Protein AF-A0A5C5RAD7-F1 (afdb_monomer_lite)

Secondary structure (DSSP, 8-state):
-----PPPP------TTHHHHHHHHHHHHHHHHHHHHHHHHHHHHHH-TTTTSHHHHHHHHHHHHHHHHHHHHHHHHHHTT----GGGS--

pLDDT: mean 83.8, std 13.85, range [50.88, 97.94]

Foldseek 3Di:
DDDPDDDDDPPPPPCPPVVVVVVVVVVVVVVVVVVVVVVVLVVCVVVPVCCPDPVNVVVVVVVCVVVVVLVVVVVVCVVVVNPDDCVVVPD

Structure (mmCIF, N/CA/C/O backbone):
data_AF-A0A5C5RAD7-F1
#
_entry.id   AF-A0A5C5RAD7-F1
#
loop_
_atom_site.group_PDB
_atom_site.id
_atom_site.type_symbol
_atom_site.label_atom_id
_atom_site.label_alt_id
_atom_site.label_comp_id
_atom_site.label_asym_id
_atom_site.label_entity_id
_atom_site.label_seq_id
_atom_site.pdbx_PDB_ins_code
_atom_site.Cartn_x
_atom_site.Cartn_y
_atom_site.Cartn_z
_atom_site.occupancy
_atom_site.B_iso_or_equiv
_atom_site.auth_seq_id
_atom_site.auth_comp_id
_atom_site.auth_asym_id
_atom_site.auth_atom_id
_atom_site.pdbx_PDB_model_num
ATOM 1 N N . MET A 1 1 ? 34.407 -25.272 -51.581 1.00 50.88 1 MET A N 1
ATOM 2 C CA . MET A 1 1 ? 33.548 -25.808 -50.505 1.00 50.88 1 MET A CA 1
ATOM 3 C C . MET A 1 1 ? 32.539 -24.724 -50.155 1.00 50.88 1 MET A C 1
ATOM 5 O O . MET A 1 1 ? 32.810 -23.882 -49.315 1.00 50.88 1 MET A O 1
ATOM 9 N N . THR A 1 2 ? 31.448 -24.648 -50.911 1.00 51.44 2 THR A N 1
ATOM 10 C CA . THR A 1 2 ? 30.402 -23.627 -50.771 1.00 51.44 2 THR A CA 1
ATOM 11 C C . THR A 1 2 ? 29.279 -24.209 -49.926 1.00 51.44 2 THR A C 1
ATOM 13 O O . THR A 1 2 ? 28.552 -25.088 -50.379 1.00 51.44 2 THR A O 1
ATOM 16 N N . ALA A 1 3 ? 29.163 -23.757 -48.679 1.00 56.06 3 ALA A N 1
ATOM 17 C CA . ALA A 1 3 ? 27.993 -24.046 -47.864 1.00 56.06 3 ALA A CA 1
ATOM 18 C C . ALA A 1 3 ? 26.812 -23.244 -48.427 1.00 56.06 3 ALA A C 1
ATOM 20 O O . ALA A 1 3 ? 26.748 -22.025 -48.284 1.00 56.06 3 ALA A O 1
ATOM 21 N N . THR A 1 4 ? 25.907 -23.929 -49.121 1.00 68.19 4 THR A N 1
ATOM 22 C CA . THR A 1 4 ? 24.605 -23.392 -49.519 1.00 68.19 4 THR A CA 1
ATOM 23 C C . THR A 1 4 ? 23.806 -23.079 -48.257 1.00 68.19 4 THR A C 1
ATOM 25 O O . THR A 1 4 ? 23.394 -23.987 -47.539 1.00 68.19 4 THR A O 1
ATOM 28 N N . PHE A 1 5 ? 23.603 -21.794 -47.974 1.00 67.56 5 PHE A N 1
ATOM 29 C CA . PHE A 1 5 ? 22.715 -21.342 -46.909 1.00 67.56 5 PHE A CA 1
ATOM 30 C C . PHE A 1 5 ? 21.274 -21.480 -47.414 1.00 67.56 5 PHE A C 1
ATOM 32 O O . PHE A 1 5 ? 20.845 -20.736 -48.296 1.00 67.56 5 PHE A O 1
ATOM 39 N N . ALA A 1 6 ? 20.542 -22.476 -46.915 1.00 71.38 6 ALA A N 1
ATOM 40 C CA . ALA A 1 6 ? 19.103 -22.544 -47.133 1.00 71.38 6 ALA A CA 1
ATOM 41 C C . ALA A 1 6 ? 18.433 -21.394 -46.354 1.00 71.38 6 ALA A C 1
ATOM 43 O O . ALA A 1 6 ? 18.828 -21.136 -45.214 1.00 71.38 6 ALA A O 1
ATOM 44 N N . PRO A 1 7 ? 17.453 -20.679 -46.935 1.00 74.00 7 PRO A N 1
ATOM 45 C CA . PRO A 1 7 ? 16.769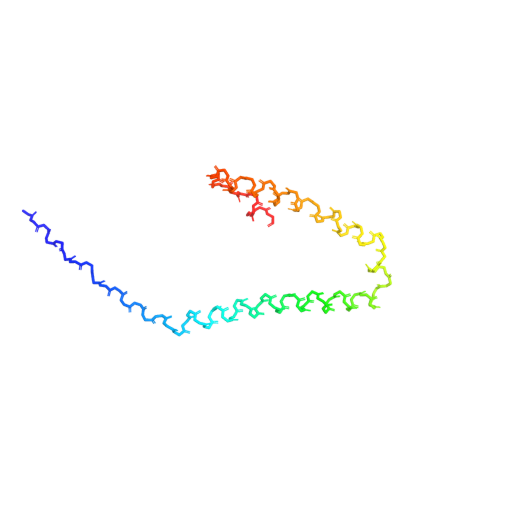 -19.609 -46.224 1.00 74.00 7 PRO A CA 1
ATOM 46 C C . PRO A 1 7 ? 16.007 -20.178 -45.016 1.00 74.00 7 PRO A C 1
ATOM 48 O O . PRO A 1 7 ? 15.435 -21.268 -45.123 1.00 74.00 7 PRO A O 1
ATOM 51 N N . PRO A 1 8 ? 15.968 -19.461 -43.878 1.00 73.19 8 PRO A N 1
ATOM 52 C CA . PRO A 1 8 ? 15.135 -19.853 -42.751 1.00 73.19 8 PRO A CA 1
ATOM 53 C C . PRO A 1 8 ? 13.675 -19.915 -43.213 1.00 73.19 8 PRO A C 1
ATOM 55 O O . PRO A 1 8 ? 13.146 -18.963 -43.790 1.00 73.19 8 PRO A O 1
ATOM 58 N N . THR A 1 9 ? 13.032 -21.064 -43.008 1.00 72.44 9 THR A N 1
ATOM 59 C CA . THR A 1 9 ? 11.597 -21.204 -43.249 1.00 72.44 9 THR A CA 1
ATOM 60 C C . THR A 1 9 ? 10.858 -20.308 -42.261 1.00 72.44 9 THR A C 1
ATOM 62 O O . THR A 1 9 ? 11.146 -20.421 -41.070 1.00 72.44 9 THR A O 1
ATOM 65 N N . PRO A 1 10 ? 9.909 -19.466 -42.707 1.00 70.44 10 PRO A N 1
ATOM 66 C CA . PRO A 1 10 ? 9.081 -18.688 -41.800 1.00 70.44 10 PRO A CA 1
ATOM 67 C C . PRO A 1 10 ? 8.331 -19.645 -40.877 1.00 70.44 10 PRO A C 1
ATOM 69 O O . PRO A 1 10 ? 7.465 -20.406 -41.322 1.00 70.44 10 PRO A O 1
ATOM 72 N N . ASP A 1 11 ? 8.680 -19.621 -39.602 1.00 66.06 11 ASP A N 1
ATOM 73 C CA . ASP A 1 11 ? 7.898 -20.171 -38.517 1.00 66.06 11 ASP A CA 1
ATOM 74 C C . ASP A 1 11 ? 6.586 -19.391 -38.450 1.00 66.06 11 ASP A C 1
ATOM 76 O O . ASP A 1 11 ? 6.463 -18.331 -37.851 1.00 66.06 11 ASP A O 1
ATOM 80 N N . ARG A 1 12 ? 5.575 -19.906 -39.154 1.00 70.12 12 ARG A N 1
ATOM 81 C CA . ARG A 1 12 ? 4.192 -19.454 -39.010 1.00 70.12 12 ARG A CA 1
ATOM 82 C C . ARG A 1 12 ? 3.633 -20.002 -37.704 1.00 70.12 12 ARG A C 1
ATOM 84 O O . ARG A 1 12 ? 2.846 -20.952 -37.711 1.00 70.12 12 ARG A O 1
ATOM 91 N N . ASP A 1 13 ? 4.030 -19.415 -36.583 1.00 62.12 13 ASP A N 1
ATOM 92 C CA . ASP A 1 13 ? 3.391 -19.674 -35.306 1.00 62.12 13 ASP A CA 1
ATOM 93 C C . ASP A 1 13 ? 2.006 -19.007 -35.284 1.00 62.12 13 ASP A C 1
ATOM 95 O O . ASP A 1 13 ? 1.772 -17.826 -35.046 1.00 62.12 13 ASP A O 1
ATOM 99 N N . SER A 1 14 ? 1.028 -19.838 -35.617 1.00 65.12 14 SER A N 1
ATOM 100 C CA . SER A 1 14 ? -0.391 -19.522 -35.598 1.00 65.12 14 SER A CA 1
ATOM 101 C C . SER A 1 14 ? -0.854 -19.313 -34.147 1.00 65.12 14 SER A C 1
ATOM 103 O O . SER A 1 14 ? -1.325 -20.245 -33.504 1.00 65.12 14 SER A O 1
ATOM 105 N N . SER A 1 15 ? -0.715 -18.099 -33.609 1.00 60.59 15 SER A N 1
ATOM 106 C CA . SER A 1 15 ? -0.987 -17.767 -32.196 1.00 60.59 15 SER A CA 1
ATOM 107 C C . SER A 1 15 ? -2.201 -16.842 -31.983 1.00 60.59 15 SER A C 1
ATOM 109 O O . SER A 1 15 ? -2.320 -16.165 -30.964 1.00 60.59 15 SER A O 1
ATOM 111 N N . GLY A 1 16 ? -3.177 -16.856 -32.898 1.00 59.34 16 GLY A N 1
ATOM 112 C CA . GLY A 1 16 ? -4.368 -15.991 -32.818 1.00 59.34 16 GLY A CA 1
ATOM 113 C C . GLY A 1 16 ? -5.331 -16.286 -31.651 1.00 59.34 16 GLY A C 1
ATOM 114 O O . GLY A 1 16 ? -6.039 -15.389 -31.204 1.00 59.34 16 GLY A O 1
ATOM 115 N N . GLY A 1 17 ? -5.354 -17.517 -31.119 1.00 59.12 17 GLY A N 1
ATOM 116 C CA . GLY A 1 17 ? -6.245 -17.911 -30.010 1.00 59.12 17 GLY A CA 1
ATOM 117 C C . GLY A 1 17 ? -5.629 -17.807 -28.606 1.00 59.12 17 GLY A C 1
ATOM 118 O O . GLY A 1 17 ? -6.340 -17.615 -27.616 1.00 59.12 17 GLY A O 1
ATOM 119 N N . PHE A 1 18 ? -4.301 -17.906 -28.500 1.00 63.44 18 PHE A N 1
ATOM 120 C CA . PHE A 1 18 ? -3.594 -17.902 -27.214 1.00 63.44 18 PHE A CA 1
ATOM 121 C C . PHE A 1 18 ? -3.334 -16.478 -26.697 1.00 63.44 18 PHE A C 1
ATOM 123 O O . PHE A 1 18 ? -3.412 -16.241 -25.495 1.00 63.44 18 PHE A O 1
ATOM 130 N N . ALA A 1 19 ? -3.119 -15.512 -27.598 1.00 75.12 19 ALA A N 1
ATOM 131 C CA . ALA A 1 19 ? -2.865 -14.115 -27.237 1.00 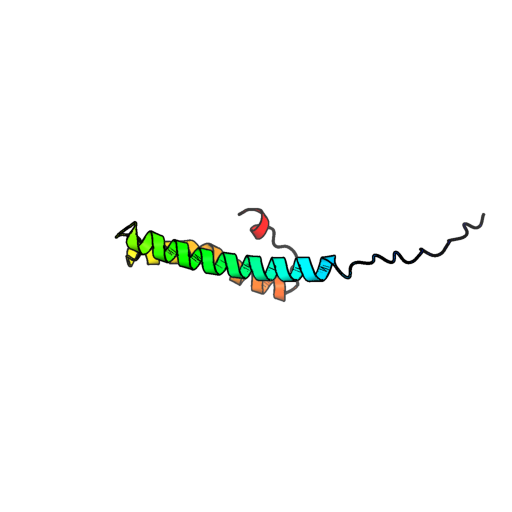75.12 19 ALA A CA 1
ATOM 132 C C . ALA A 1 19 ? -4.100 -13.398 -26.655 1.00 75.12 19 ALA A C 1
ATOM 134 O O . ALA A 1 19 ? -3.989 -12.639 -25.695 1.00 75.12 19 ALA A O 1
ATOM 135 N N . LEU A 1 20 ? -5.299 -13.660 -27.193 1.00 77.12 20 LEU A N 1
ATOM 136 C CA . LEU A 1 20 ? -6.530 -13.052 -26.677 1.00 77.12 20 LEU A CA 1
ATOM 137 C C . LEU A 1 20 ? -6.891 -13.609 -25.295 1.00 77.12 20 LEU A C 1
ATOM 139 O O . LEU A 1 20 ? -7.244 -12.862 -24.386 1.00 77.12 20 LEU A O 1
ATOM 143 N N . THR A 1 21 ? -6.778 -14.927 -25.117 1.00 84.88 21 THR A N 1
ATOM 144 C CA . THR A 1 21 ? -7.085 -15.569 -23.834 1.00 84.88 21 THR A CA 1
ATOM 145 C C . THR A 1 21 ? -6.073 -15.201 -22.751 1.00 84.88 21 THR A C 1
ATOM 147 O O . THR A 1 21 ? -6.480 -15.007 -21.607 1.00 84.88 21 THR A O 1
ATOM 150 N N . SER A 1 22 ? -4.786 -15.046 -23.080 1.00 83.38 22 SER A N 1
ATOM 151 C CA . SER A 1 22 ? -3.766 -14.598 -22.124 1.00 83.38 22 SER A CA 1
ATOM 152 C C . SER A 1 22 ? -3.956 -13.136 -21.709 1.00 83.38 22 SER A C 1
ATOM 154 O O . SER A 1 22 ? -3.876 -12.834 -20.519 1.00 83.38 22 SER A O 1
ATOM 156 N N . TRP A 1 23 ? -4.304 -12.247 -22.643 1.00 80.50 23 TRP A N 1
ATOM 157 C CA . TRP A 1 23 ? -4.574 -10.839 -22.343 1.00 80.50 23 TRP A CA 1
ATOM 158 C C . TRP A 1 23 ? -5.837 -10.659 -21.487 1.00 80.50 23 TRP A C 1
ATOM 160 O O . TRP A 1 23 ? -5.811 -9.960 -20.474 1.00 80.50 23 TRP A O 1
ATOM 170 N N . ILE A 1 24 ? -6.920 -11.375 -21.820 1.00 87.56 24 ILE A N 1
ATOM 171 C CA . ILE A 1 24 ? -8.149 -11.400 -21.008 1.00 87.56 24 ILE A CA 1
ATOM 172 C C . ILE A 1 24 ? -7.863 -11.949 -19.605 1.00 87.56 24 ILE A C 1
ATOM 174 O O . ILE A 1 24 ? -8.364 -11.410 -18.619 1.00 87.56 24 ILE A O 1
ATOM 178 N N . ARG A 1 25 ? -7.043 -13.003 -19.491 1.00 88.25 25 ARG A N 1
ATOM 179 C CA . ARG A 1 25 ? -6.642 -13.560 -18.191 1.00 88.25 25 ARG A CA 1
ATOM 180 C C . ARG A 1 25 ? -5.828 -12.564 -17.366 1.00 88.25 25 ARG A C 1
ATOM 182 O O . ARG A 1 25 ? -6.115 -12.439 -16.182 1.00 88.25 25 ARG A O 1
ATOM 189 N N . GLY A 1 26 ? -4.883 -11.837 -17.964 1.00 87.44 26 GLY A N 1
ATOM 190 C CA . GLY A 1 26 ? -4.098 -10.813 -17.263 1.00 87.44 26 GLY A CA 1
ATOM 191 C C . GLY A 1 26 ? -4.968 -9.671 -16.733 1.00 87.44 26 GLY A C 1
ATOM 192 O O . GLY A 1 26 ? -4.890 -9.316 -15.556 1.00 87.44 26 GLY A O 1
ATOM 193 N N . GLN A 1 27 ? -5.886 -9.171 -17.562 1.00 89.56 27 GLN A N 1
ATOM 194 C CA . GLN A 1 27 ? -6.829 -8.129 -17.152 1.00 89.56 27 GLN A CA 1
ATOM 195 C C . GLN A 1 27 ? -7.760 -8.609 -16.028 1.00 89.56 27 GLN A C 1
ATOM 197 O O . GLN A 1 27 ? -8.011 -7.886 -15.062 1.00 89.56 27 GLN A O 1
ATOM 202 N N . MET A 1 28 ? -8.234 -9.856 -16.120 1.00 92.69 28 MET A N 1
ATOM 203 C CA . MET A 1 28 ? -9.042 -10.482 -15.076 1.00 92.69 28 MET A CA 1
ATOM 204 C C . MET A 1 28 ? -8.251 -10.647 -13.775 1.00 92.69 28 MET A C 1
ATOM 206 O O . MET A 1 28 ? -8.780 -10.359 -12.709 1.00 92.69 28 MET A O 1
ATOM 210 N N . GLN A 1 29 ? -6.984 -11.063 -13.833 1.00 93.19 29 GLN A N 1
ATOM 211 C CA . GLN A 1 29 ? -6.135 -11.207 -12.647 1.00 93.19 29 GLN A CA 1
ATOM 212 C C . GLN A 1 29 ? -5.940 -9.879 -11.916 1.00 93.19 29 GLN A C 1
ATOM 214 O O . GLN A 1 29 ? -6.073 -9.839 -10.695 1.00 93.19 29 GLN A O 1
ATOM 219 N N . GLN A 1 30 ? -5.682 -8.789 -12.641 1.00 91.88 30 GLN A N 1
ATOM 220 C CA . GLN A 1 30 ? -5.518 -7.473 -12.027 1.00 91.88 30 GLN A CA 1
ATOM 221 C C . GLN A 1 30 ? -6.820 -6.971 -11.393 1.00 91.88 30 GLN A C 1
ATOM 223 O O . GLN A 1 30 ? -6.808 -6.442 -10.279 1.00 91.88 30 GLN A O 1
ATOM 228 N N . PHE A 1 31 ? -7.955 -7.203 -12.057 1.00 94.75 31 PHE A N 1
ATOM 229 C CA . PHE A 1 31 ? -9.267 -6.905 -11.491 1.00 94.75 31 PHE A CA 1
ATOM 230 C C . PHE A 1 31 ? -9.547 -7.732 -10.228 1.00 94.75 31 PHE A C 1
ATOM 232 O O . PHE A 1 31 ? -9.928 -7.178 -9.199 1.00 94.75 31 PHE A O 1
ATOM 239 N N . LEU A 1 32 ? -9.296 -9.043 -10.267 1.00 95.25 32 LEU A N 1
ATOM 240 C CA . LEU A 1 32 ? -9.468 -9.934 -9.120 1.00 95.25 32 LEU A CA 1
ATOM 241 C C . LEU A 1 32 ? -8.544 -9.559 -7.959 1.00 95.25 32 LEU A C 1
ATOM 243 O O . LEU A 1 32 ? -8.986 -9.614 -6.815 1.00 95.25 32 LEU A O 1
ATOM 247 N N . ALA A 1 33 ? -7.302 -9.146 -8.219 1.00 95.56 33 ALA A N 1
ATOM 248 C CA . ALA A 1 33 ? -6.382 -8.674 -7.186 1.00 95.56 33 ALA A CA 1
ATOM 249 C C . ALA A 1 33 ? -6.928 -7.424 -6.480 1.00 95.56 33 ALA A C 1
ATOM 251 O O . ALA A 1 33 ? -6.946 -7.362 -5.250 1.00 95.56 33 ALA A O 1
ATOM 252 N N . PHE A 1 34 ? -7.449 -6.462 -7.246 1.00 95.81 34 PHE A N 1
ATOM 253 C CA . PHE A 1 34 ? -8.068 -5.261 -6.691 1.00 95.81 34 PHE A CA 1
ATOM 254 C C . PHE A 1 34 ? -9.335 -5.576 -5.883 1.00 95.81 34 PHE A C 1
ATOM 256 O O . PHE A 1 34 ? -9.489 -5.105 -4.757 1.00 95.81 34 PHE A O 1
ATOM 263 N N . VAL A 1 35 ? -10.219 -6.429 -6.409 1.00 97.38 35 VAL A N 1
ATOM 264 C CA . VAL A 1 35 ? -11.416 -6.887 -5.683 1.00 97.38 35 VAL A CA 1
ATOM 265 C C . VAL A 1 35 ? -11.026 -7.626 -4.402 1.00 97.38 35 VAL A C 1
ATOM 267 O O . VAL A 1 35 ? -11.612 -7.382 -3.350 1.00 97.38 35 VAL A O 1
ATOM 270 N N . SER A 1 36 ? -10.001 -8.478 -4.458 1.00 97.00 36 SER A N 1
ATOM 271 C CA . SER A 1 36 ? -9.502 -9.219 -3.295 1.00 97.00 36 SER A CA 1
ATOM 272 C C . SER A 1 36 ? -8.974 -8.283 -2.211 1.00 97.00 36 SER A C 1
ATOM 274 O O . SER A 1 36 ? -9.265 -8.503 -1.037 1.00 97.00 36 SER A O 1
ATOM 276 N N . LEU A 1 37 ? -8.265 -7.210 -2.587 1.00 96.00 3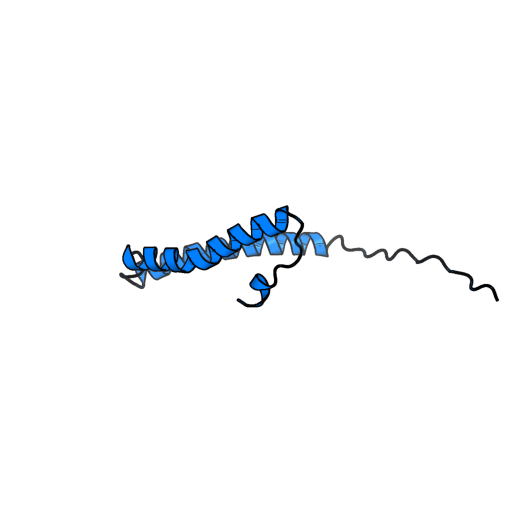7 LEU A N 1
ATOM 277 C CA . LEU A 1 37 ? -7.821 -6.179 -1.648 1.00 96.00 37 LEU A CA 1
ATOM 278 C C . LEU A 1 37 ? -9.012 -5.552 -0.913 1.00 96.00 37 LEU A C 1
ATOM 280 O O . LEU A 1 37 ? -8.995 -5.477 0.314 1.00 96.00 37 LEU A O 1
ATOM 284 N N . ILE A 1 38 ? -10.060 -5.152 -1.642 1.00 97.62 38 ILE A N 1
ATOM 285 C CA . ILE A 1 38 ? -11.269 -4.575 -1.036 1.00 97.62 38 ILE A CA 1
ATOM 286 C C . ILE A 1 38 ? -11.906 -5.569 -0.061 1.00 97.62 38 ILE A C 1
ATOM 288 O O . ILE A 1 38 ? -12.212 -5.204 1.073 1.00 97.62 38 ILE A O 1
ATOM 292 N N . VAL A 1 39 ? -12.076 -6.826 -0.476 1.00 97.94 39 VAL A N 1
ATOM 293 C CA . VAL A 1 39 ? -12.681 -7.871 0.362 1.00 97.94 39 VAL A CA 1
ATOM 294 C C . VAL A 1 39 ? -11.890 -8.069 1.655 1.00 97.94 39 VAL A C 1
ATOM 296 O O . VAL A 1 39 ? -12.487 -8.098 2.729 1.00 97.94 39 VAL A O 1
ATOM 299 N N . ILE A 1 40 ? -10.559 -8.153 1.575 1.00 96.50 40 ILE A N 1
ATOM 300 C CA . ILE A 1 40 ? -9.698 -8.314 2.753 1.00 96.50 40 ILE A CA 1
ATOM 301 C C . ILE A 1 40 ? -9.782 -7.099 3.679 1.00 96.50 40 ILE A C 1
ATOM 303 O O . ILE A 1 40 ? -9.915 -7.269 4.890 1.00 96.50 40 ILE A O 1
ATOM 307 N N . VAL A 1 41 ? -9.765 -5.882 3.129 1.00 96.00 41 VAL A N 1
ATOM 308 C CA . VAL A 1 41 ? -9.871 -4.645 3.915 1.00 96.00 41 VAL A CA 1
ATOM 309 C C . VAL A 1 41 ? -11.199 -4.612 4.662 1.00 96.00 41 VAL A C 1
ATOM 311 O O . VAL A 1 41 ? -11.212 -4.386 5.871 1.00 96.00 41 VAL A O 1
ATOM 314 N N . VAL A 1 42 ? -12.312 -4.885 3.979 1.00 97.00 42 VAL A N 1
ATOM 315 C CA . VAL A 1 42 ? -13.646 -4.914 4.592 1.00 97.00 42 VAL A CA 1
ATOM 316 C C . VAL A 1 42 ? -13.718 -5.996 5.667 1.00 97.00 42 VAL A C 1
ATOM 318 O O . VAL A 1 42 ? -14.144 -5.717 6.784 1.00 97.00 42 VAL A O 1
ATOM 321 N N . PHE A 1 43 ? -13.244 -7.207 5.372 1.00 97.75 43 PHE A N 1
ATOM 322 C CA . PHE A 1 43 ? -13.230 -8.310 6.328 1.00 97.75 43 PHE A CA 1
ATOM 323 C C . PHE A 1 43 ? -12.459 -7.954 7.607 1.00 97.75 43 PHE A C 1
ATOM 325 O O . PHE A 1 43 ? -13.011 -8.058 8.703 1.00 97.75 43 PHE A O 1
ATOM 332 N N . PHE A 1 44 ? -11.217 -7.474 7.489 1.00 96.19 44 PHE A N 1
ATOM 333 C CA . PHE A 1 44 ? -10.403 -7.124 8.655 1.00 96.19 44 PHE A CA 1
ATOM 334 C C . PHE A 1 44 ? -10.897 -5.879 9.392 1.00 96.19 44 PHE A C 1
ATOM 336 O O . PHE A 1 44 ? -10.680 -5.782 10.599 1.00 96.19 44 PHE A O 1
ATOM 343 N N . SER A 1 45 ? -11.623 -4.984 8.716 1.00 94.81 45 SER A N 1
ATOM 344 C CA . SER A 1 45 ? -12.285 -3.841 9.358 1.00 94.81 45 SER A CA 1
ATOM 345 C C . SER A 1 45 ? -13.334 -4.273 10.384 1.00 94.81 45 SER A C 1
ATOM 347 O O . SER A 1 45 ? -13.502 -3.594 11.393 1.00 94.81 45 SER A O 1
ATOM 349 N N . PHE A 1 46 ? -14.010 -5.405 10.160 1.00 96.12 46 PHE A N 1
ATOM 350 C CA . PHE A 1 46 ? -14.950 -5.980 11.128 1.00 96.12 46 PHE A CA 1
ATOM 351 C C . PHE A 1 46 ? -14.295 -7.009 12.055 1.00 96.12 46 PHE A C 1
ATOM 353 O O . PHE A 1 46 ? -14.643 -7.083 13.231 1.00 96.12 46 PHE A O 1
ATOM 360 N N . ALA A 1 47 ? -13.351 -7.807 11.547 1.00 96.75 47 ALA A N 1
ATOM 361 C CA . ALA A 1 47 ? -12.727 -8.888 12.308 1.00 96.75 47 ALA A CA 1
ATOM 362 C C . ALA A 1 47 ? -11.748 -8.390 13.387 1.00 96.75 47 ALA A C 1
ATOM 364 O O . ALA A 1 47 ? -11.501 -9.102 14.359 1.00 96.75 47 ALA A O 1
ATOM 365 N N . SER A 1 48 ? -11.185 -7.186 13.237 1.00 94.69 48 SER A N 1
ATOM 366 C CA . SER A 1 48 ? -10.270 -6.594 14.214 1.00 94.69 48 SER A CA 1
ATOM 367 C C . SER A 1 48 ? -10.581 -5.113 14.448 1.00 94.69 48 SER A C 1
ATOM 369 O O . SER A 1 48 ? -10.371 -4.296 13.548 1.00 94.69 48 SER A O 1
ATOM 371 N N . PRO A 1 49 ? -10.961 -4.716 15.679 1.00 91.75 49 PRO A N 1
ATOM 372 C CA . PRO A 1 49 ? -11.156 -3.308 16.036 1.00 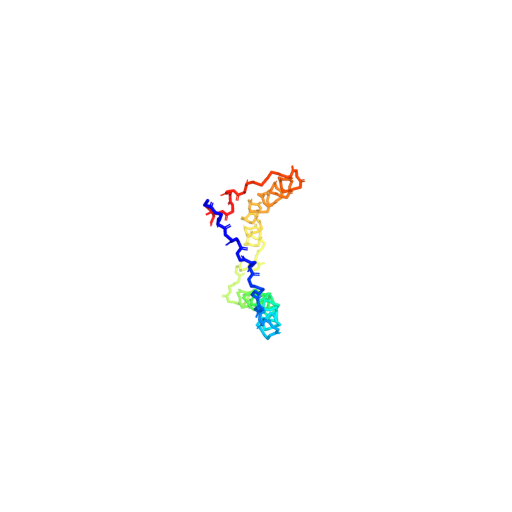91.75 49 PRO A CA 1
ATOM 373 C C . PRO A 1 49 ? -9.900 -2.449 15.836 1.00 91.75 49 PRO A C 1
ATOM 375 O O . PRO A 1 49 ? -9.992 -1.234 15.682 1.00 91.75 49 PRO A O 1
ATOM 378 N N . ASN A 1 50 ? -8.717 -3.075 15.830 1.00 94.50 50 ASN A N 1
ATOM 379 C CA . ASN A 1 50 ? -7.441 -2.385 15.669 1.00 94.50 50 ASN A CA 1
ATOM 380 C C . ASN A 1 50 ? -7.088 -2.092 14.201 1.00 94.50 50 ASN A C 1
ATOM 382 O O . ASN A 1 50 ? -6.201 -1.277 13.948 1.00 94.50 50 ASN A O 1
ATOM 386 N N . PHE A 1 51 ? -7.755 -2.726 13.230 1.00 94.31 51 PHE A N 1
ATOM 387 C CA . PHE A 1 51 ? -7.351 -2.683 11.822 1.00 94.31 51 PHE A CA 1
ATOM 388 C C . PHE A 1 51 ? -7.424 -1.275 11.212 1.00 94.31 51 PHE A C 1
ATOM 390 O O . PHE A 1 51 ? -6.445 -0.813 10.629 1.00 94.31 51 PHE A O 1
ATOM 397 N N . LEU A 1 52 ? -8.541 -0.563 11.398 1.00 94.38 52 LEU A N 1
ATOM 398 C CA . LEU A 1 52 ? -8.729 0.806 10.888 1.00 94.38 5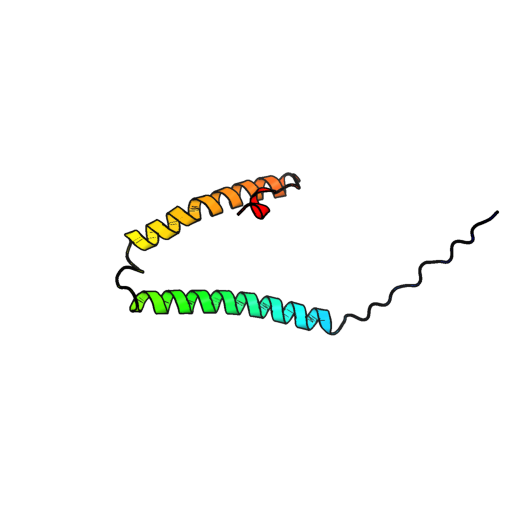2 LEU A CA 1
ATOM 399 C C . LEU A 1 52 ? -8.269 1.898 11.865 1.00 94.38 52 LEU A C 1
ATOM 401 O O . LEU A 1 52 ? -8.616 3.068 11.707 1.00 94.38 52 LEU A O 1
ATOM 405 N N . THR A 1 53 ? -7.496 1.548 12.893 1.00 96.62 53 THR A N 1
ATOM 406 C CA . THR A 1 53 ? -6.947 2.562 13.798 1.00 96.62 53 THR A CA 1
ATOM 407 C C . THR A 1 53 ? -5.888 3.396 13.084 1.00 96.62 53 THR A C 1
ATOM 409 O O . THR A 1 53 ? -5.127 2.886 12.260 1.00 96.62 53 THR A O 1
ATOM 412 N N . ALA A 1 54 ? -5.782 4.680 13.442 1.00 95.44 54 ALA A N 1
ATOM 413 C CA . ALA A 1 54 ? -4.762 5.565 12.880 1.00 95.44 54 ALA A CA 1
ATOM 414 C C . ALA A 1 54 ? -3.339 5.020 13.091 1.00 95.44 54 ALA A C 1
ATOM 416 O O . ALA A 1 54 ? -2.495 5.172 12.214 1.00 95.44 54 ALA A O 1
ATOM 417 N N . GLY A 1 55 ? -3.085 4.343 14.218 1.00 96.62 55 GLY A N 1
ATOM 418 C CA . GLY A 1 55 ? -1.800 3.702 14.501 1.00 96.62 55 GLY A CA 1
ATOM 419 C C . GLY A 1 55 ? -1.476 2.570 13.526 1.00 96.62 55 GLY A C 1
ATOM 420 O O . GLY A 1 55 ? -0.398 2.571 12.937 1.00 96.62 55 GLY A O 1
ATOM 421 N N . ASN A 1 56 ? -2.415 1.645 13.297 1.00 95.31 56 ASN A N 1
ATOM 422 C CA . ASN A 1 56 ? -2.210 0.546 12.352 1.00 95.31 56 ASN A CA 1
ATOM 423 C C . ASN A 1 56 ? -2.106 1.048 10.906 1.00 95.31 56 ASN A C 1
ATOM 425 O O . ASN A 1 56 ? -1.216 0.634 10.168 1.00 95.31 56 ASN A O 1
ATOM 429 N N . LEU A 1 57 ? -2.966 1.994 10.519 1.00 95.38 57 LEU A N 1
ATOM 430 C CA . LEU A 1 57 ? -2.940 2.581 9.184 1.00 95.38 57 LEU A CA 1
ATOM 431 C C . LEU A 1 57 ? -1.613 3.309 8.932 1.00 95.38 57 LEU A C 1
ATOM 433 O O . LEU A 1 57 ? -0.949 3.053 7.932 1.00 95.38 57 LEU A O 1
ATOM 437 N N . THR A 1 58 ? -1.169 4.139 9.878 1.00 96.94 58 THR A N 1
ATOM 438 C CA . THR A 1 58 ? 0.138 4.810 9.795 1.00 96.94 58 THR A CA 1
ATOM 439 C C . THR A 1 58 ? 1.278 3.796 9.756 1.00 96.94 58 THR A C 1
ATOM 441 O O . THR A 1 58 ? 2.203 3.968 8.972 1.00 96.94 58 THR A O 1
ATOM 444 N N . GLY A 1 59 ? 1.204 2.715 10.537 1.00 95.88 59 GLY A N 1
ATOM 445 C CA . GLY A 1 59 ? 2.192 1.636 10.511 1.00 95.88 59 GLY A CA 1
ATOM 446 C C . GLY A 1 59 ? 2.331 0.995 9.128 1.00 95.88 59 GLY A C 1
ATOM 447 O O . GLY A 1 59 ? 3.447 0.849 8.633 1.00 95.88 59 GLY A O 1
ATOM 448 N N . ILE A 1 60 ? 1.210 0.689 8.468 1.00 94.25 60 ILE A N 1
ATOM 449 C CA . ILE A 1 60 ? 1.196 0.157 7.096 1.00 94.25 60 ILE A CA 1
ATOM 450 C C . ILE A 1 60 ? 1.782 1.177 6.112 1.00 94.25 60 ILE A C 1
ATOM 452 O O . ILE A 1 60 ? 2.628 0.824 5.289 1.00 94.25 60 ILE A O 1
ATOM 456 N N . LEU A 1 61 ? 1.369 2.445 6.207 1.00 95.00 61 LEU A N 1
ATOM 457 C CA . LEU A 1 61 ? 1.871 3.509 5.336 1.00 95.00 61 LEU A CA 1
ATOM 458 C C . LEU A 1 61 ? 3.388 3.660 5.484 1.00 95.00 61 LEU A C 1
ATOM 460 O O . LEU A 1 61 ? 4.094 3.608 4.483 1.00 95.00 61 LEU A O 1
ATOM 464 N N . VAL A 1 62 ? 3.898 3.763 6.712 1.00 96.62 62 VAL A N 1
ATOM 465 C CA . VAL A 1 62 ? 5.336 3.874 7.001 1.00 96.62 62 VAL A CA 1
ATOM 466 C C . VAL A 1 62 ? 6.102 2.646 6.505 1.00 96.62 62 VAL A C 1
ATOM 468 O O . VAL A 1 62 ? 7.152 2.806 5.890 1.00 96.62 62 VAL A O 1
ATOM 471 N N . ALA A 1 63 ? 5.569 1.433 6.684 1.00 94.50 63 ALA A N 1
ATOM 472 C CA . ALA A 1 63 ? 6.187 0.220 6.146 1.00 94.50 63 ALA A CA 1
ATOM 473 C C . ALA A 1 63 ? 6.280 0.243 4.607 1.00 94.50 63 ALA A C 1
ATOM 475 O O . ALA A 1 63 ? 7.272 -0.209 4.036 1.00 94.50 63 ALA A O 1
ATOM 476 N N . SER A 1 64 ? 5.283 0.820 3.928 1.00 94.25 64 SER A N 1
ATOM 477 C CA . SER A 1 64 ? 5.280 0.960 2.467 1.00 94.25 64 SER A CA 1
ATOM 478 C C . SER A 1 64 ? 6.223 2.051 1.942 1.00 94.25 64 SER A C 1
ATOM 480 O O . SER A 1 64 ? 6.634 1.980 0.784 1.00 94.25 64 SER A O 1
ATOM 482 N N . VAL A 1 65 ? 6.618 3.028 2.775 1.00 95.75 65 VAL A N 1
ATOM 483 C CA . VAL A 1 65 ? 7.507 4.137 2.369 1.00 95.75 65 VAL A CA 1
ATOM 484 C C . VAL A 1 65 ? 8.839 3.616 1.844 1.00 95.75 65 VAL A C 1
ATOM 486 O O . VAL A 1 65 ? 9.314 4.126 0.834 1.00 95.75 65 VAL A O 1
ATOM 489 N N . THR A 1 66 ? 9.425 2.592 2.472 1.00 92.56 66 THR A N 1
ATOM 490 C CA . THR A 1 66 ? 10.702 2.022 2.018 1.00 92.56 66 THR A CA 1
ATOM 491 C C . THR A 1 66 ? 10.601 1.535 0.575 1.00 92.56 66 THR A C 1
ATOM 493 O O . THR A 1 66 ? 11.402 1.929 -0.268 1.00 92.56 66 THR A O 1
ATOM 496 N N . ILE A 1 67 ? 9.576 0.740 0.262 1.00 92.00 67 ILE A N 1
ATOM 497 C CA . ILE A 1 67 ? 9.359 0.208 -1.090 1.00 92.00 67 ILE A CA 1
ATOM 498 C C . ILE A 1 67 ? 8.999 1.339 -2.063 1.00 92.00 67 ILE A C 1
ATOM 500 O O . ILE A 1 67 ? 9.510 1.374 -3.180 1.00 92.00 67 ILE A O 1
ATOM 504 N N . GLY A 1 68 ? 8.170 2.296 -1.637 1.00 91.75 68 GLY A N 1
ATOM 505 C CA . GLY A 1 68 ? 7.786 3.445 -2.456 1.00 91.75 68 GLY A CA 1
ATOM 506 C C . GLY A 1 68 ? 8.977 4.325 -2.838 1.00 91.75 68 GLY A C 1
ATOM 507 O O . GLY A 1 68 ? 9.129 4.687 -4.001 1.00 91.75 68 GLY A O 1
ATOM 508 N N . LEU A 1 69 ? 9.864 4.628 -1.890 1.00 93.31 69 LEU A N 1
ATOM 509 C CA . LEU A 1 69 ? 11.048 5.448 -2.140 1.00 93.31 69 LEU A CA 1
ATOM 510 C C . LEU A 1 69 ? 12.060 4.722 -3.033 1.00 93.31 69 LEU A C 1
ATOM 512 O O . LEU A 1 69 ? 12.633 5.342 -3.931 1.00 93.31 69 LEU A O 1
ATOM 516 N N . LEU A 1 70 ? 12.228 3.408 -2.836 1.00 90.69 70 LEU A N 1
ATOM 517 C CA . LEU A 1 70 ? 13.006 2.569 -3.743 1.00 90.69 70 LEU A CA 1
ATOM 518 C C . LEU A 1 70 ? 12.430 2.652 -5.158 1.00 90.69 70 LEU A C 1
ATOM 520 O O . LEU A 1 70 ? 13.163 3.019 -6.071 1.00 90.69 70 LEU A O 1
ATOM 524 N N . ALA A 1 71 ? 11.124 2.424 -5.335 1.00 90.12 71 ALA A N 1
ATOM 525 C CA . ALA A 1 71 ? 10.445 2.505 -6.630 1.00 90.12 71 ALA A CA 1
ATOM 526 C C . ALA A 1 71 ? 10.636 3.871 -7.320 1.00 90.12 71 ALA A C 1
ATOM 528 O O . ALA A 1 71 ? 10.918 3.926 -8.521 1.00 90.12 71 ALA A O 1
ATOM 529 N N . LEU A 1 72 ? 10.570 4.978 -6.573 1.00 91.81 72 LEU A N 1
ATOM 530 C CA . LEU A 1 72 ? 10.863 6.312 -7.108 1.00 91.81 72 LEU A CA 1
ATOM 531 C C . LEU A 1 72 ? 12.312 6.433 -7.600 1.00 91.81 72 LEU A C 1
ATOM 533 O O . LEU A 1 72 ? 12.540 6.901 -8.715 1.00 91.81 72 LEU A O 1
ATOM 537 N N . GLY A 1 73 ? 13.287 5.958 -6.818 1.00 89.94 73 GLY A N 1
ATOM 538 C CA . GLY A 1 73 ? 14.690 5.904 -7.240 1.00 89.94 73 GLY A CA 1
ATOM 539 C C . GLY A 1 73 ? 14.885 5.056 -8.500 1.00 89.94 73 GLY A C 1
ATOM 540 O O . GLY A 1 73 ? 15.577 5.472 -9.429 1.00 89.94 73 GLY A O 1
ATOM 541 N N . THR A 1 74 ? 14.197 3.912 -8.582 1.00 87.94 74 THR A N 1
ATOM 542 C CA . THR A 1 74 ? 14.243 3.026 -9.757 1.00 87.94 74 THR A CA 1
ATOM 543 C C . THR A 1 74 ? 13.681 3.697 -11.008 1.00 87.94 74 THR A C 1
ATOM 545 O O . THR A 1 74 ? 14.214 3.510 -12.096 1.00 87.94 74 THR A O 1
ATOM 548 N N . THR A 1 75 ? 12.659 4.545 -10.861 1.00 90.44 75 THR A N 1
ATOM 549 C CA . THR A 1 75 ? 12.048 5.268 -11.985 1.00 90.44 75 THR A CA 1
ATOM 550 C C . THR A 1 75 ? 13.058 6.203 -12.647 1.00 90.44 75 THR A C 1
ATOM 552 O O . THR A 1 75 ? 13.151 6.238 -13.871 1.00 90.44 75 THR A O 1
ATOM 555 N N . ILE A 1 76 ? 13.862 6.916 -11.850 1.00 90.19 76 ILE A N 1
ATOM 556 C CA . ILE A 1 76 ? 14.919 7.793 -12.368 1.00 90.19 76 ILE A CA 1
ATOM 557 C C . ILE A 1 76 ? 15.958 6.965 -13.129 1.00 90.19 76 ILE A C 1
ATOM 559 O O . ILE A 1 76 ? 16.273 7.314 -14.259 1.00 90.19 76 ILE A O 1
ATOM 563 N N . VAL A 1 77 ? 16.419 5.850 -12.550 1.00 87.25 77 VAL A N 1
ATOM 564 C CA . VAL A 1 77 ? 17.406 4.932 -13.152 1.00 87.25 77 VAL A CA 1
ATOM 565 C C . VAL A 1 77 ? 16.931 4.366 -14.498 1.00 87.25 77 VAL A C 1
ATOM 567 O O . VAL A 1 77 ? 17.704 4.329 -15.458 1.00 87.25 77 VAL A O 1
ATOM 570 N N . ILE A 1 78 ? 15.653 3.981 -14.588 1.00 88.38 78 ILE A N 1
ATOM 571 C CA . ILE A 1 78 ? 15.028 3.504 -15.830 1.00 88.38 78 ILE A CA 1
ATOM 572 C C . ILE A 1 78 ? 15.038 4.610 -16.893 1.00 88.38 78 ILE A C 1
ATOM 574 O O . ILE A 1 78 ? 15.405 4.356 -18.040 1.00 88.38 78 ILE A O 1
ATOM 578 N N . ILE A 1 79 ? 14.672 5.842 -16.522 1.00 90.00 79 ILE A N 1
ATOM 579 C CA . ILE A 1 79 ? 14.620 6.978 -17.456 1.00 90.00 79 ILE A CA 1
ATOM 580 C C . ILE A 1 79 ? 16.021 7.356 -17.966 1.00 90.00 79 ILE A C 1
ATOM 582 O O . ILE A 1 79 ? 16.159 7.704 -19.137 1.00 90.00 79 ILE A O 1
ATOM 586 N N . THR A 1 80 ? 17.072 7.253 -17.145 1.00 87.38 80 THR A N 1
ATOM 587 C CA . THR A 1 80 ? 18.462 7.517 -17.569 1.00 87.38 80 THR A CA 1
ATOM 588 C C . THR A 1 80 ? 19.105 6.391 -18.388 1.00 87.38 80 THR A C 1
ATOM 590 O O . THR A 1 80 ? 20.270 6.513 -18.761 1.00 87.38 80 THR A O 1
ATOM 593 N N . GLY A 1 81 ? 18.380 5.313 -18.709 1.00 78.25 81 GLY A N 1
ATOM 594 C CA . GLY A 1 81 ? 18.904 4.192 -19.500 1.00 78.25 81 GLY A CA 1
ATOM 595 C C . GLY A 1 81 ? 19.844 3.265 -18.721 1.00 78.25 81 GLY A C 1
ATOM 596 O O . GLY A 1 81 ? 20.539 2.445 -19.322 1.00 78.25 81 GLY A O 1
ATOM 597 N N . GLY A 1 82 ? 19.865 3.376 -17.389 1.00 73.25 82 GLY A N 1
ATOM 598 C CA . GLY A 1 82 ? 20.576 2.464 -16.501 1.00 73.25 82 GLY A CA 1
ATOM 599 C C . GLY A 1 82 ? 19.804 1.157 -16.370 1.00 73.25 82 GLY A C 1
ATOM 600 O O . GLY A 1 82 ? 19.033 0.974 -15.435 1.00 73.25 82 GLY A O 1
ATOM 601 N N . ILE A 1 83 ? 19.973 0.246 -17.324 1.00 68.94 83 ILE A N 1
ATOM 602 C CA . ILE A 1 83 ? 19.401 -1.100 -17.245 1.00 68.94 83 ILE A CA 1
ATOM 603 C C . ILE A 1 83 ? 20.273 -1.944 -16.313 1.00 68.94 83 ILE A C 1
ATOM 605 O O . ILE A 1 83 ? 21.046 -2.769 -16.782 1.00 68.94 83 ILE A O 1
ATOM 609 N N . ASP A 1 84 ? 20.165 -1.737 -15.002 1.00 70.56 84 ASP A N 1
ATOM 610 C CA . ASP A 1 84 ? 20.218 -2.882 -14.092 1.00 70.56 84 ASP A CA 1
ATOM 611 C C . ASP A 1 84 ? 19.560 -2.564 -12.747 1.00 70.56 84 ASP A C 1
ATOM 613 O O . ASP A 1 84 ? 20.025 -1.714 -11.985 1.00 70.56 84 ASP A O 1
ATOM 617 N N . LEU A 1 85 ? 18.462 -3.260 -12.455 1.00 64.31 85 LEU A N 1
ATOM 618 C CA . LEU A 1 85 ? 17.699 -3.093 -11.226 1.00 64.31 85 LEU A CA 1
ATOM 619 C C . LEU A 1 85 ? 17.673 -4.396 -10.425 1.00 64.31 85 LEU A C 1
ATOM 621 O O . LEU A 1 85 ? 16.638 -5.036 -10.244 1.00 64.31 85 LEU A O 1
ATOM 625 N N . SER A 1 86 ? 18.839 -4.755 -9.896 1.00 65.69 86 SER A N 1
ATOM 626 C CA . SER A 1 86 ? 19.058 -5.906 -9.012 1.00 65.69 86 SER A CA 1
ATOM 627 C C . SER A 1 86 ? 18.362 -5.809 -7.642 1.00 65.69 86 SER A C 1
ATOM 629 O O . SER A 1 86 ? 18.258 -6.806 -6.935 1.00 65.69 86 SER A O 1
ATOM 631 N N . ILE A 1 87 ? 17.822 -4.647 -7.253 1.00 64.06 87 ILE A N 1
ATOM 632 C CA . ILE A 1 87 ? 17.040 -4.506 -6.009 1.00 64.06 87 ILE A CA 1
ATOM 633 C C . ILE A 1 87 ? 15.630 -5.110 -6.101 1.00 64.06 87 ILE A C 1
ATOM 635 O O . ILE A 1 87 ? 15.019 -5.371 -5.070 1.00 64.06 87 ILE A O 1
ATOM 639 N N . GLY A 1 88 ? 15.118 -5.358 -7.315 1.00 60.06 88 GLY A N 1
ATOM 640 C CA . GLY A 1 88 ? 13.822 -6.013 -7.527 1.00 60.06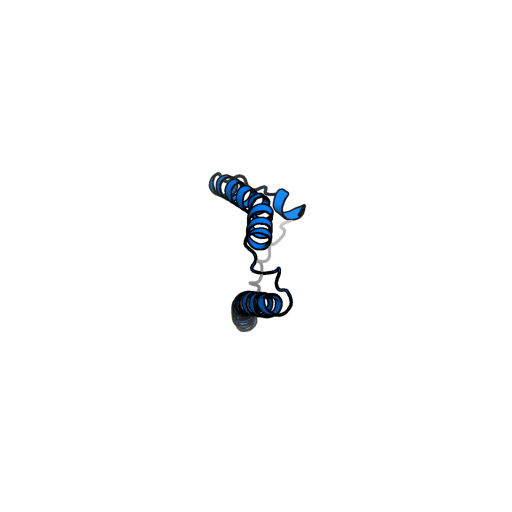 88 GLY A CA 1
ATOM 641 C C . GLY A 1 88 ? 13.860 -7.539 -7.391 1.00 60.06 88 GLY A C 1
ATOM 642 O O . GLY A 1 88 ? 12.810 -8.155 -7.254 1.00 60.06 88 GLY A O 1
ATOM 643 N N . THR A 1 89 ? 15.047 -8.156 -7.423 1.00 62.22 89 THR A N 1
ATOM 644 C CA . THR A 1 89 ? 15.220 -9.617 -7.315 1.00 62.22 89 THR A CA 1
ATOM 645 C C . THR A 1 89 ? 15.624 -10.083 -5.912 1.00 62.22 89 THR A C 1
ATOM 647 O O . THR A 1 89 ? 15.634 -11.285 -5.661 1.00 62.22 89 THR A O 1
ATOM 650 N N . ALA A 1 90 ? 15.954 -9.154 -5.005 1.00 61.09 90 ALA A N 1
ATOM 651 C CA . ALA A 1 90 ? 16.450 -9.432 -3.652 1.00 61.09 90 ALA A CA 1
ATOM 652 C C . ALA A 1 90 ? 15.418 -9.189 -2.527 1.00 61.09 90 ALA A C 1
ATOM 654 O O . ALA A 1 90 ? 15.769 -9.319 -1.353 1.00 61.09 90 ALA A O 1
ATOM 655 N N . MET A 1 91 ? 14.184 -8.812 -2.879 1.00 60.06 91 MET A N 1
ATOM 656 C CA . MET A 1 91 ? 13.058 -8.571 -1.962 1.00 60.06 91 MET A CA 1
ATOM 657 C C . MET A 1 91 ? 12.081 -9.745 -1.959 1.00 60.06 91 MET A C 1
ATOM 659 O O . MET A 1 91 ? 11.887 -10.344 -3.040 1.00 60.06 91 MET A O 1
#

Organism: NCBI:txid2591848

Sequence (91 aa):
MTATFAPPTPDRDSSGGFALTSWIRGQMQQFLAFVSLIVIVVFFSFASPNFLTAGNLTGILVASVTIGLLALGTTIVIITGGIDLSIGTAM

Radius of gyration: 23.83 Å; chains: 1; bounding box: 48×34×67 Å